Protein AF-A0A3B1CSP4-F1 (afdb_monomer_lite)

Organism: NCBI:txid652676

Sequence (78 aa):
GYLAWGIVPTTGAIQNERLEVLKERLLGRLNDLSSRIPEDLITKHSILTPSCGAGSRTEEEAKKVFSFLKSLGETMKQ

Structure (mmCIF, N/CA/C/O backbone):
data_AF-A0A3B1CSP4-F1
#
_entry.id   AF-A0A3B1CSP4-F1
#
loop_
_atom_site.group_PDB
_atom_site.id
_atom_site.type_symbol
_atom_site.label_atom_id
_atom_site.label_alt_id
_atom_site.label_comp_id
_atom_site.label_asym_id
_atom_site.label_entity_id
_atom_site.label_seq_id
_atom_site.pdbx_PDB_ins_code
_atom_site.Cartn_x
_atom_site.Cartn_y
_atom_site.Cartn_z
_atom_site.occupancy
_atom_site.B_iso_or_equiv
_atom_site.auth_seq_id
_atom_site.auth_comp_id
_atom_site.auth_asym_id
_atom_site.auth_atom_id
_atom_site.pdbx_PDB_model_num
ATOM 1 N N . GLY A 1 1 ? 5.910 11.744 -13.000 1.00 91.12 1 GLY A N 1
ATOM 2 C CA . GLY A 1 1 ? 4.783 11.637 -12.047 1.00 91.12 1 GLY A CA 1
ATOM 3 C C . GLY A 1 1 ? 4.982 10.420 -11.166 1.00 91.12 1 GLY A C 1
ATOM 4 O O . GLY A 1 1 ? 5.983 9.742 -11.348 1.00 91.12 1 GLY A O 1
ATOM 5 N N . TYR A 1 2 ? 4.069 10.153 -10.234 1.00 95.94 2 TYR A N 1
ATOM 6 C CA . TYR A 1 2 ? 4.058 8.926 -9.425 1.00 95.94 2 TYR A CA 1
ATOM 7 C C . TYR A 1 2 ? 2.736 8.187 -9.630 1.00 95.94 2 TYR A C 1
ATOM 9 O O . TYR A 1 2 ? 1.703 8.829 -9.825 1.00 95.94 2 TYR A O 1
ATOM 17 N N . LEU A 1 3 ? 2.775 6.857 -9.573 1.00 95.62 3 LEU A N 1
ATOM 18 C CA . LEU A 1 3 ? 1.604 5.990 -9.600 1.00 95.62 3 LEU A CA 1
ATOM 19 C C . LEU A 1 3 ? 1.302 5.489 -8.184 1.00 95.62 3 LEU A C 1
ATOM 21 O O . LEU A 1 3 ? 2.144 4.859 -7.546 1.00 95.62 3 LEU A O 1
ATOM 25 N N . ALA A 1 4 ? 0.091 5.766 -7.704 1.00 96.75 4 ALA A N 1
ATOM 26 C CA . ALA A 1 4 ? -0.407 5.244 -6.438 1.00 96.75 4 ALA A CA 1
ATOM 27 C C . ALA A 1 4 ? -1.137 3.908 -6.656 1.00 96.75 4 ALA A C 1
ATOM 29 O O . ALA A 1 4 ? -2.116 3.838 -7.400 1.00 96.75 4 ALA A O 1
ATOM 30 N N . TRP A 1 5 ? -0.682 2.852 -5.987 1.00 97.06 5 TRP A N 1
ATOM 31 C CA . TRP A 1 5 ? -1.279 1.522 -6.034 1.00 97.06 5 TRP A CA 1
ATOM 32 C C . TRP A 1 5 ? -2.208 1.323 -4.841 1.00 97.06 5 TRP A C 1
ATOM 34 O O . TRP A 1 5 ? -1.756 0.937 -3.765 1.00 97.06 5 TRP A O 1
ATOM 44 N N . GLY A 1 6 ? -3.509 1.542 -5.042 1.00 97.38 6 GLY A N 1
ATOM 45 C CA . GLY A 1 6 ? -4.549 1.227 -4.056 1.00 97.38 6 GLY A CA 1
ATOM 46 C C . GLY A 1 6 ? -4.728 -0.282 -3.878 1.00 97.38 6 GLY A C 1
ATOM 47 O O . GLY A 1 6 ? -5.679 -0.856 -4.406 1.00 97.38 6 GLY A O 1
ATOM 48 N N . ILE A 1 7 ? -3.784 -0.934 -3.196 1.00 97.38 7 ILE A N 1
ATOM 49 C CA . ILE A 1 7 ? -3.636 -2.397 -3.181 1.00 97.38 7 ILE A CA 1
ATOM 50 C C . ILE A 1 7 ? -4.245 -3.055 -1.940 1.00 97.38 7 ILE A C 1
ATOM 52 O O . ILE A 1 7 ? -4.717 -4.185 -2.026 1.00 97.38 7 ILE A O 1
ATOM 56 N N . VAL A 1 8 ? -4.274 -2.357 -0.800 1.00 98.00 8 VAL A N 1
ATOM 57 C CA . VAL A 1 8 ? -4.824 -2.901 0.452 1.00 98.00 8 VAL A CA 1
ATOM 58 C C . VAL A 1 8 ? -6.287 -2.473 0.609 1.00 98.00 8 VAL A C 1
ATOM 60 O O . VAL A 1 8 ? -6.547 -1.267 0.631 1.00 98.00 8 VAL A O 1
ATOM 63 N N . PRO A 1 9 ? -7.254 -3.403 0.727 1.00 97.56 9 PRO A N 1
ATOM 64 C CA . PRO A 1 9 ? -8.665 -3.050 0.822 1.00 97.56 9 PRO A CA 1
ATOM 65 C C . PRO A 1 9 ? -8.969 -2.282 2.112 1.00 97.56 9 PRO A C 1
ATOM 67 O O . PRO A 1 9 ? -8.516 -2.646 3.192 1.00 97.56 9 PRO A O 1
ATOM 70 N N . THR A 1 10 ? -9.803 -1.250 2.005 1.00 97.31 10 THR A N 1
ATOM 71 C CA . THR A 1 10 ? -10.304 -0.457 3.145 1.00 97.31 10 THR A CA 1
ATOM 72 C C . THR A 1 10 ? -11.776 -0.723 3.458 1.00 97.31 10 THR A C 1
ATOM 74 O O . THR A 1 10 ? -12.465 0.119 4.030 1.00 97.31 10 THR A O 1
ATOM 77 N N . THR A 1 11 ? -12.279 -1.890 3.060 1.00 95.81 11 THR A N 1
ATOM 78 C CA . THR A 1 11 ? -13.611 -2.397 3.420 1.00 95.81 11 THR A CA 1
ATOM 79 C C . THR A 1 11 ? -13.473 -3.524 4.448 1.00 95.81 11 THR A C 1
ATOM 81 O O . THR A 1 11 ? -12.358 -3.912 4.795 1.00 95.81 11 THR A O 1
ATOM 84 N N . GLY A 1 12 ? -14.588 -4.104 4.911 1.00 93.31 12 GLY A N 1
ATOM 85 C CA . GLY A 1 12 ? -14.559 -5.278 5.803 1.00 93.31 12 GLY A CA 1
ATOM 86 C C . GLY A 1 12 ? -13.836 -6.496 5.204 1.00 93.31 12 GLY A C 1
ATOM 87 O O . GLY A 1 12 ? -13.464 -7.414 5.929 1.00 93.31 12 GLY A O 1
ATOM 88 N N . ALA A 1 13 ? -13.548 -6.483 3.895 1.00 96.06 13 ALA A N 1
ATOM 89 C CA . ALA A 1 13 ? -12.736 -7.501 3.234 1.00 96.06 13 ALA A CA 1
ATOM 90 C C . ALA A 1 13 ? -11.336 -7.657 3.856 1.00 96.06 13 ALA A C 1
ATOM 92 O O . ALA A 1 13 ? -10.779 -8.751 3.797 1.00 96.06 13 ALA A O 1
ATOM 93 N N . ILE A 1 14 ? -10.789 -6.616 4.507 1.00 97.12 14 ILE A N 1
ATOM 94 C CA . ILE A 1 14 ? -9.477 -6.686 5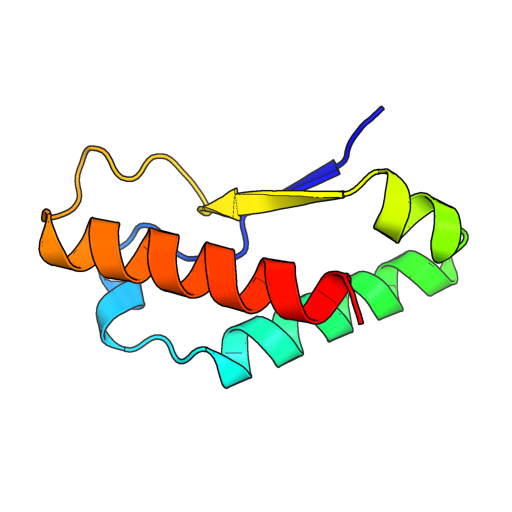.171 1.00 97.12 14 ILE A CA 1
ATOM 95 C C . ILE A 1 14 ? -9.411 -7.780 6.246 1.00 97.12 14 ILE A C 1
ATOM 97 O O . ILE A 1 14 ? -8.339 -8.329 6.499 1.00 97.12 14 ILE A O 1
ATOM 101 N N . GLN A 1 15 ? -10.539 -8.154 6.857 1.00 95.75 15 GLN A N 1
ATOM 102 C CA . GLN A 1 15 ? -10.578 -9.205 7.875 1.00 95.75 15 GLN A CA 1
ATOM 103 C C . GLN A 1 15 ? -10.152 -10.563 7.306 1.00 95.75 15 GLN A C 1
ATOM 105 O O . GLN A 1 15 ? -9.332 -11.247 7.916 1.00 95.75 15 GLN A O 1
ATOM 110 N N . ASN A 1 16 ? -10.608 -10.884 6.095 1.00 96.38 16 ASN A N 1
ATOM 111 C CA . ASN A 1 16 ? -10.333 -12.154 5.418 1.00 96.38 16 ASN A CA 1
ATOM 112 C C . ASN A 1 16 ? -9.161 -12.078 4.427 1.00 96.38 16 ASN A C 1
ATOM 114 O O . ASN A 1 16 ? -8.780 -13.085 3.835 1.00 96.38 16 ASN A O 1
ATOM 118 N N . GLU A 1 17 ? -8.596 -10.888 4.225 1.00 97.69 17 GLU A N 1
ATOM 119 C CA . GLU A 1 17 ? -7.471 -10.688 3.317 1.00 97.69 17 GLU A CA 1
ATOM 120 C C . GLU A 1 17 ? -6.176 -11.282 3.894 1.00 97.69 17 GLU A C 1
ATOM 122 O O . GLU A 1 17 ? -5.935 -11.244 5.110 1.00 97.69 17 GLU A O 1
ATOM 127 N N . ARG A 1 18 ? -5.329 -11.803 2.998 1.00 97.69 18 ARG A N 1
ATOM 128 C CA . ARG A 1 18 ? -4.027 -12.407 3.321 1.00 97.69 18 ARG A CA 1
ATOM 129 C C . ARG A 1 18 ? -2.903 -11.656 2.622 1.00 97.69 18 ARG A C 1
ATOM 131 O O . ARG A 1 18 ? -3.044 -11.259 1.465 1.00 97.69 18 ARG A O 1
ATOM 138 N N . LEU A 1 19 ? -1.776 -11.498 3.309 1.00 97.50 19 LEU A N 1
ATOM 139 C CA . LEU A 1 19 ? -0.640 -10.732 2.802 1.00 97.50 19 LEU A CA 1
ATOM 140 C C . LEU A 1 19 ? -0.080 -11.330 1.502 1.00 97.50 19 LEU A C 1
ATOM 142 O O . LEU A 1 19 ? 0.241 -10.600 0.569 1.00 97.50 19 LEU A O 1
ATOM 146 N N . GLU A 1 20 ? -0.026 -12.654 1.418 1.00 97.31 20 GLU A N 1
ATOM 147 C CA . GLU A 1 20 ? 0.508 -13.411 0.286 1.00 97.31 20 GLU A CA 1
ATOM 148 C C . GLU A 1 20 ? -0.319 -13.166 -0.978 1.00 97.31 20 GLU A C 1
ATOM 150 O O . GLU A 1 20 ? 0.233 -12.894 -2.041 1.00 97.31 20 GLU A O 1
ATOM 155 N N . VAL A 1 21 ? -1.648 -13.148 -0.843 1.00 97.62 21 VAL A N 1
ATOM 156 C CA . VAL A 1 21 ? -2.567 -12.871 -1.957 1.00 97.62 21 VAL A CA 1
ATOM 157 C C . VAL A 1 21 ? -2.391 -11.437 -2.459 1.00 97.62 21 VAL A C 1
ATOM 159 O O . VAL A 1 21 ? -2.403 -11.190 -3.665 1.00 97.62 21 VAL A O 1
ATOM 162 N N . LEU A 1 22 ? -2.199 -10.470 -1.556 1.00 97.62 22 LEU A N 1
ATOM 163 C CA . LEU A 1 22 ? -1.912 -9.091 -1.953 1.00 97.62 22 LEU A CA 1
ATOM 164 C C . LEU A 1 22 ? -0.550 -8.955 -2.637 1.00 97.62 22 LEU A C 1
ATOM 166 O O . LEU A 1 22 ? -0.432 -8.191 -3.594 1.00 97.62 22 LEU A O 1
ATOM 170 N N . LYS A 1 23 ? 0.457 -9.708 -2.180 1.00 97.31 23 LYS A N 1
ATOM 171 C CA . LYS A 1 23 ? 1.791 -9.744 -2.786 1.00 97.31 23 LYS A CA 1
ATOM 172 C C . LYS A 1 23 ? 1.730 -10.285 -4.213 1.00 97.31 23 LYS A C 1
ATOM 174 O O . LYS A 1 23 ? 2.242 -9.642 -5.123 1.00 97.31 23 LYS A O 1
ATOM 179 N N . GLU A 1 24 ? 1.050 -11.411 -4.421 1.00 97.31 24 GLU A N 1
ATOM 180 C CA . GLU A 1 24 ? 0.823 -11.994 -5.749 1.00 97.31 24 GLU A CA 1
ATOM 181 C C . GLU A 1 24 ? 0.095 -11.012 -6.677 1.00 97.31 24 GLU A C 1
ATOM 183 O O . GLU A 1 24 ? 0.540 -10.771 -7.799 1.00 97.31 24 GLU A O 1
ATOM 188 N N . ARG A 1 25 ? -0.979 -10.370 -6.191 1.00 96.94 25 ARG A N 1
ATOM 189 C CA . ARG A 1 25 ? -1.715 -9.347 -6.955 1.00 96.94 25 ARG A CA 1
ATOM 190 C C . ARG A 1 25 ? -0.838 -8.149 -7.318 1.00 96.94 25 ARG A C 1
ATOM 192 O O . ARG A 1 25 ? -0.954 -7.640 -8.431 1.00 96.94 25 ARG A O 1
ATOM 199 N N . LEU A 1 26 ? 0.002 -7.674 -6.398 1.00 96.19 26 LEU A N 1
ATOM 200 C CA . LEU A 1 26 ? 0.910 -6.554 -6.643 1.00 96.19 26 LEU A CA 1
ATOM 201 C C . LEU A 1 26 ? 1.943 -6.911 -7.716 1.00 96.19 26 LEU A C 1
ATOM 203 O O . LEU A 1 26 ? 2.073 -6.178 -8.692 1.00 96.19 26 LEU A O 1
ATOM 207 N N . LEU A 1 27 ? 2.632 -8.044 -7.561 1.00 94.62 27 LEU A N 1
ATOM 208 C CA . LEU A 1 27 ? 3.661 -8.494 -8.500 1.00 94.62 27 LEU A CA 1
ATOM 209 C C . LEU A 1 27 ? 3.079 -8.761 -9.891 1.00 94.62 27 LEU A C 1
ATOM 211 O O . LEU A 1 27 ? 3.668 -8.338 -10.881 1.00 94.62 27 LEU A O 1
ATOM 215 N N . GLY A 1 28 ? 1.892 -9.370 -9.971 1.00 95.69 28 GLY A N 1
ATOM 216 C CA . GLY A 1 28 ? 1.182 -9.559 -11.238 1.00 95.69 28 GLY A CA 1
ATOM 217 C C . GLY A 1 28 ? 0.916 -8.234 -11.953 1.00 95.69 28 GLY A C 1
ATOM 218 O O . GLY A 1 28 ? 1.255 -8.086 -13.121 1.00 95.69 28 GLY A O 1
ATOM 219 N N . ARG A 1 29 ? 0.414 -7.220 -11.236 1.00 95.56 29 ARG A N 1
ATOM 220 C CA . ARG A 1 29 ? 0.164 -5.888 -11.816 1.00 95.56 29 ARG A CA 1
ATOM 221 C C . ARG A 1 29 ? 1.440 -5.159 -12.238 1.00 95.56 29 ARG A C 1
ATOM 223 O O . ARG A 1 29 ? 1.426 -4.463 -13.251 1.00 95.56 29 ARG A O 1
ATOM 230 N N . LEU A 1 30 ? 2.521 -5.289 -11.466 1.00 94.12 30 LEU A N 1
ATOM 231 C CA . LEU A 1 30 ? 3.825 -4.725 -11.827 1.00 94.12 30 LEU A CA 1
ATOM 232 C C . LEU A 1 30 ? 4.358 -5.375 -13.108 1.00 94.12 30 LEU A C 1
ATOM 234 O O . LEU A 1 30 ? 4.783 -4.661 -14.011 1.00 94.12 30 LEU A O 1
ATOM 238 N N . ASN A 1 31 ? 4.260 -6.702 -13.210 1.00 94.88 31 ASN A N 1
ATOM 239 C CA . ASN A 1 31 ? 4.658 -7.464 -14.390 1.00 94.88 31 ASN A CA 1
ATOM 240 C C . ASN A 1 31 ? 3.800 -7.133 -15.626 1.00 94.88 31 ASN A C 1
ATOM 242 O O . ASN A 1 31 ? 4.313 -6.968 -16.729 1.00 94.88 31 ASN A O 1
ATOM 246 N N . ASP A 1 32 ? 2.488 -6.968 -15.454 1.00 96.38 32 ASP A N 1
ATOM 247 C CA . ASP A 1 32 ? 1.611 -6.561 -16.554 1.00 96.38 32 ASP A CA 1
ATOM 248 C C . ASP A 1 32 ? 2.001 -5.176 -17.086 1.00 96.38 32 ASP A C 1
ATOM 250 O O . ASP A 1 32 ? 2.047 -4.954 -18.300 1.00 96.38 32 ASP A O 1
ATOM 254 N N . LEU A 1 33 ? 2.320 -4.236 -16.191 1.00 95.69 33 LEU A N 1
ATOM 255 C CA . LEU A 1 33 ? 2.737 -2.890 -16.574 1.00 95.69 33 LEU A CA 1
ATOM 256 C C . LEU A 1 33 ? 4.155 -2.867 -17.168 1.00 95.69 33 LEU A C 1
ATOM 258 O O . LEU A 1 33 ? 4.410 -2.074 -18.081 1.00 95.69 33 LEU A O 1
ATOM 262 N N . SER A 1 34 ? 5.049 -3.755 -16.716 1.00 95.81 34 SER A N 1
ATOM 263 C CA . SER A 1 34 ? 6.424 -3.844 -17.222 1.00 95.81 34 SER A CA 1
ATOM 264 C C . SER A 1 34 ? 6.501 -4.291 -18.685 1.00 95.81 34 SER A C 1
ATOM 266 O O . SER A 1 34 ? 7.464 -3.978 -19.380 1.00 95.81 34 SER A O 1
ATOM 268 N N . SER A 1 35 ? 5.432 -4.904 -19.210 1.00 96.69 35 SER A N 1
ATOM 269 C CA . SER A 1 35 ? 5.295 -5.195 -20.645 1.00 96.69 35 SER A CA 1
ATOM 270 C C . SER A 1 35 ? 5.238 -3.943 -21.536 1.00 96.69 35 SER A C 1
ATOM 272 O O . SER A 1 35 ? 5.406 -4.043 -22.752 1.00 96.69 35 SER A O 1
ATOM 274 N N . ARG A 1 36 ? 4.979 -2.759 -20.957 1.00 97.06 36 ARG A N 1
ATOM 275 C CA . ARG A 1 36 ? 4.808 -1.487 -21.687 1.00 97.06 36 ARG A CA 1
ATOM 276 C C . ARG A 1 36 ? 5.689 -0.354 -21.173 1.00 97.06 36 ARG A C 1
ATOM 278 O O . ARG A 1 36 ? 5.881 0.627 -21.886 1.00 97.06 36 ARG A O 1
ATOM 285 N N . ILE A 1 37 ? 6.172 -0.450 -19.938 1.00 96.12 37 ILE A N 1
ATOM 286 C CA . ILE A 1 37 ? 6.942 0.593 -19.259 1.00 96.12 37 ILE A CA 1
ATOM 287 C C . ILE A 1 37 ? 8.170 -0.063 -18.615 1.00 96.12 37 ILE A C 1
ATOM 289 O O . ILE A 1 37 ? 8.015 -1.118 -18.013 1.00 96.12 37 ILE A O 1
ATOM 293 N N . PRO A 1 38 ? 9.375 0.534 -18.684 1.00 95.56 38 PRO A N 1
AT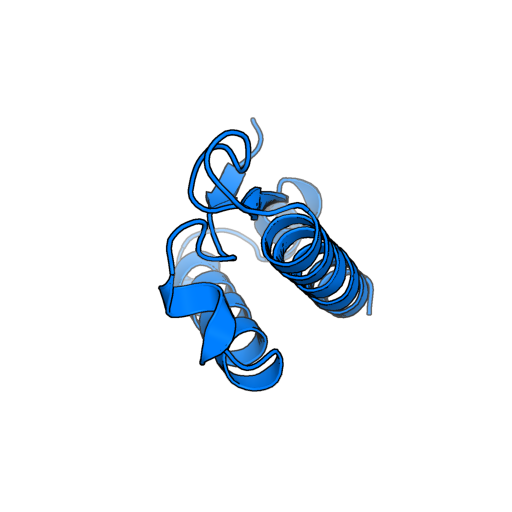OM 294 C CA . PRO A 1 38 ? 10.548 -0.013 -18.007 1.00 95.56 38 PRO A CA 1
ATOM 295 C C . PRO A 1 38 ? 10.297 -0.276 -16.517 1.00 95.56 38 PRO A C 1
ATOM 297 O O . PRO A 1 38 ? 9.773 0.581 -15.802 1.00 95.56 38 PRO A O 1
ATOM 300 N N . GLU A 1 39 ? 10.682 -1.459 -16.046 1.00 92.50 39 GLU A N 1
ATOM 301 C CA . GLU A 1 39 ? 10.446 -1.904 -14.669 1.00 92.50 39 GLU A CA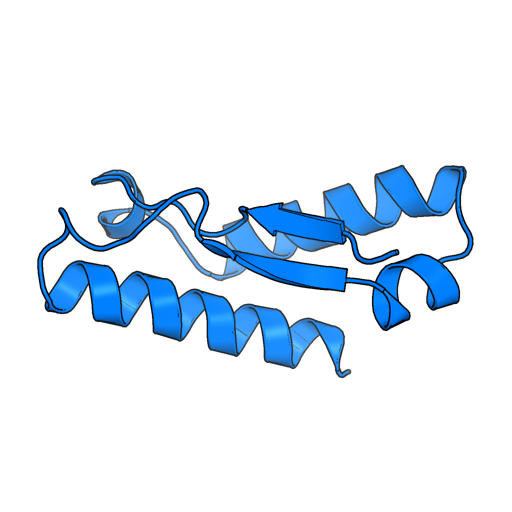 1
ATOM 302 C C . GLU A 1 39 ? 11.095 -0.981 -13.628 1.00 92.50 39 GLU A C 1
ATOM 304 O O . GLU A 1 39 ? 10.498 -0.671 -12.593 1.00 92.50 39 GLU A O 1
ATOM 309 N N . ASP A 1 40 ? 12.290 -0.470 -13.924 1.00 92.88 40 ASP A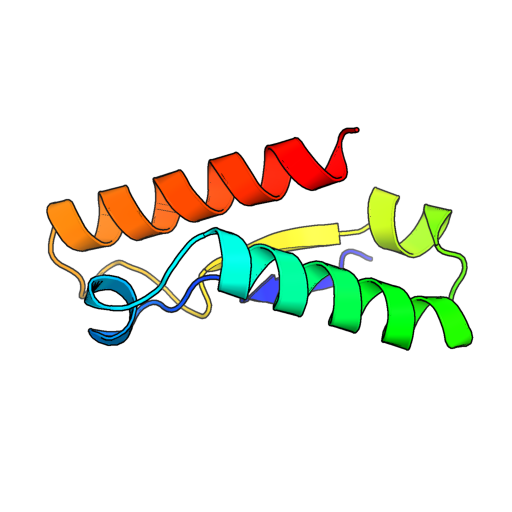 N 1
ATOM 310 C CA . ASP A 1 40 ? 12.999 0.460 -13.051 1.00 92.88 40 ASP A CA 1
ATOM 311 C C . ASP A 1 40 ? 12.249 1.796 -12.909 1.00 92.88 40 ASP A C 1
ATOM 313 O O . ASP A 1 40 ? 12.239 2.397 -11.835 1.00 92.88 40 ASP A O 1
ATOM 317 N N . LEU A 1 41 ? 11.572 2.246 -13.970 1.00 94.75 41 LEU A N 1
ATOM 318 C CA . LEU A 1 41 ? 10.736 3.439 -13.932 1.00 94.75 41 LEU A CA 1
ATOM 319 C C . LEU A 1 41 ? 9.476 3.188 -13.099 1.00 94.75 41 LEU A C 1
ATOM 321 O O . LEU A 1 41 ? 9.115 4.033 -12.282 1.00 94.75 41 LEU A O 1
ATOM 325 N N . ILE A 1 42 ? 8.828 2.030 -13.264 1.00 94.25 42 ILE A N 1
ATOM 326 C CA . ILE A 1 42 ? 7.644 1.661 -12.476 1.00 94.25 42 ILE A CA 1
ATOM 327 C C . ILE A 1 42 ? 8.001 1.635 -10.990 1.00 94.25 42 ILE A C 1
ATOM 329 O O . ILE A 1 42 ? 7.354 2.313 -10.193 1.00 94.25 42 ILE A O 1
ATOM 333 N N . THR A 1 43 ? 9.039 0.892 -10.610 1.00 91.00 43 THR A N 1
ATOM 334 C CA . THR A 1 43 ? 9.441 0.713 -9.207 1.00 91.00 43 THR A CA 1
ATOM 335 C C . THR A 1 43 ? 9.848 2.033 -8.549 1.00 91.00 43 THR A C 1
ATOM 337 O O . THR A 1 43 ? 9.341 2.350 -7.472 1.00 91.00 43 THR A O 1
ATOM 340 N N . LYS A 1 44 ? 10.666 2.866 -9.214 1.00 93.56 44 LYS A N 1
ATOM 341 C CA . LYS A 1 44 ? 11.096 4.183 -8.693 1.00 93.56 44 LYS A CA 1
ATOM 342 C C . LYS A 1 44 ? 9.955 5.193 -8.557 1.00 93.56 44 LYS A C 1
ATOM 344 O O . LYS A 1 44 ? 10.037 6.095 -7.726 1.00 93.56 44 LYS A O 1
ATOM 349 N N . HIS A 1 45 ? 8.901 5.059 -9.362 1.00 95.56 45 HIS A N 1
ATOM 350 C CA . HIS A 1 45 ? 7.772 5.992 -9.394 1.00 95.56 45 HIS A CA 1
ATOM 351 C C . HIS A 1 45 ? 6.475 5.403 -8.827 1.00 95.56 45 HIS A C 1
ATOM 353 O O . HIS A 1 45 ? 5.388 5.890 -9.139 1.00 95.56 45 HIS A O 1
ATOM 359 N N . SER A 1 46 ? 6.572 4.392 -7.964 1.00 95.62 46 SER A N 1
ATOM 360 C CA . SER A 1 46 ? 5.423 3.754 -7.320 1.00 95.62 46 SER A CA 1
ATOM 361 C C . SER A 1 46 ? 5.266 4.161 -5.859 1.00 95.62 46 SER A C 1
ATOM 363 O O . SER A 1 46 ? 6.231 4.227 -5.104 1.00 95.62 46 SER A O 1
ATOM 365 N N . ILE A 1 47 ? 4.021 4.372 -5.441 1.00 95.81 47 ILE A N 1
ATOM 366 C CA . ILE A 1 47 ? 3.636 4.553 -4.041 1.00 95.81 47 ILE A CA 1
ATOM 367 C C . ILE A 1 47 ? 2.552 3.526 -3.737 1.00 95.81 47 ILE A C 1
ATOM 369 O O . ILE A 1 47 ? 1.535 3.486 -4.422 1.00 95.81 47 ILE A O 1
ATOM 373 N N . LEU A 1 48 ? 2.739 2.689 -2.720 1.00 96.88 48 LEU A N 1
ATOM 374 C CA . LEU A 1 48 ? 1.665 1.8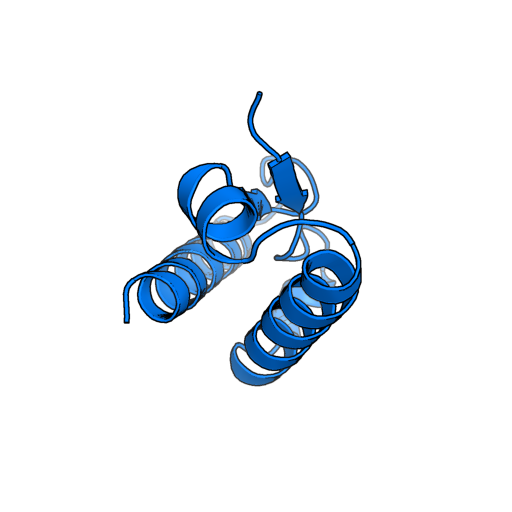11 -2.262 1.00 96.88 48 LEU A CA 1
ATOM 375 C C . LEU A 1 48 ? 0.713 2.597 -1.363 1.00 96.88 48 LEU A C 1
ATOM 377 O O . LEU A 1 48 ? 1.149 3.281 -0.437 1.00 96.88 48 LEU A O 1
ATOM 381 N N . THR A 1 49 ? -0.589 2.461 -1.601 1.00 97.81 49 THR A N 1
ATOM 382 C CA . THR A 1 49 ? -1.631 3.075 -0.777 1.00 97.81 49 THR A CA 1
ATOM 383 C C . THR A 1 49 ? -2.711 2.055 -0.416 1.00 97.81 49 THR A C 1
ATOM 385 O O . THR A 1 49 ? -2.863 1.020 -1.076 1.00 97.81 49 THR A O 1
ATOM 388 N N . PRO A 1 50 ? -3.526 2.327 0.611 1.00 98.00 50 PRO A N 1
ATOM 389 C CA . PRO A 1 50 ? -4.806 1.650 0.739 1.00 98.00 50 PRO A CA 1
ATOM 390 C C . PRO A 1 50 ? -5.712 1.981 -0.464 1.00 98.00 50 PRO A C 1
ATOM 392 O O . PRO A 1 50 ? -5.480 2.955 -1.185 1.00 98.00 50 PRO A O 1
ATOM 395 N N . SER A 1 51 ? -6.748 1.173 -0.694 1.00 97.19 51 SER A N 1
ATOM 396 C CA . SER A 1 51 ? -7.692 1.350 -1.807 1.00 97.19 51 SER A CA 1
ATOM 397 C C . SER A 1 51 ? -8.525 2.633 -1.705 1.00 97.19 51 SER A C 1
ATOM 399 O O . SER A 1 51 ? -9.000 3.138 -2.715 1.00 97.19 51 SER A O 1
ATOM 401 N N . CYS A 1 52 ? -8.739 3.134 -0.486 1.00 96.50 52 CYS A N 1
ATOM 402 C CA . CYS A 1 52 ? -9.399 4.403 -0.173 1.00 96.50 52 CYS A CA 1
ATOM 403 C C . CYS A 1 52 ? -8.934 4.875 1.224 1.00 96.50 52 CYS A C 1
ATOM 405 O O . CYS A 1 52 ? -7.949 4.369 1.755 1.00 96.50 52 CYS A O 1
ATOM 407 N N . GLY A 1 53 ? -9.610 5.835 1.855 1.00 94.31 53 GLY A N 1
ATOM 408 C CA . GLY A 1 53 ? -9.342 6.200 3.248 1.00 94.31 53 GLY A CA 1
ATOM 409 C C . GLY A 1 53 ? -9.720 5.089 4.240 1.00 94.31 53 GLY A C 1
ATOM 410 O O . GLY A 1 53 ? -10.705 4.378 4.048 1.00 94.31 53 GLY A O 1
ATOM 411 N N . ALA A 1 54 ? -8.971 4.977 5.341 1.00 95.75 54 ALA A N 1
ATOM 412 C CA . ALA A 1 54 ? -9.262 4.055 6.448 1.00 95.75 54 ALA A CA 1
ATOM 413 C C . ALA A 1 54 ? -10.078 4.701 7.589 1.00 95.75 54 ALA A C 1
ATOM 415 O O . ALA A 1 54 ? -10.309 4.068 8.611 1.00 95.75 54 ALA A O 1
ATOM 416 N N . GLY A 1 55 ? -10.536 5.950 7.429 1.00 94.88 55 GLY A N 1
ATOM 417 C CA . GLY A 1 55 ? -11.193 6.715 8.501 1.00 94.88 55 GLY A CA 1
ATOM 418 C C . GLY A 1 55 ? -12.541 6.158 8.976 1.00 94.88 55 GLY A C 1
ATOM 419 O O . GLY A 1 55 ? -12.996 6.514 10.053 1.00 94.88 55 GLY A O 1
ATOM 420 N N . SER A 1 56 ? -13.175 5.278 8.195 1.00 93.56 56 SER A N 1
ATOM 421 C CA . SER A 1 56 ? -14.425 4.594 8.562 1.00 93.56 56 SER A CA 1
ATOM 422 C C . SER A 1 56 ? -14.213 3.177 9.108 1.00 93.56 56 SER A C 1
ATOM 424 O O . SER A 1 56 ? -15.182 2.432 9.249 1.00 93.56 56 SER A O 1
ATOM 426 N N . ARG A 1 57 ? -12.958 2.751 9.300 1.00 96.12 57 ARG A N 1
ATOM 427 C CA . ARG A 1 57 ? -12.600 1.427 9.830 1.00 96.12 57 ARG A CA 1
ATOM 428 C C . ARG A 1 57 ? -12.450 1.474 11.347 1.00 96.12 57 ARG A C 1
ATOM 430 O O . ARG A 1 57 ? -12.258 2.544 11.920 1.00 96.12 57 ARG A O 1
ATOM 437 N N . THR A 1 58 ? -12.497 0.310 11.990 1.00 97.56 58 THR A N 1
ATOM 438 C CA . THR A 1 58 ? -12.060 0.210 13.390 1.00 97.56 58 THR A CA 1
ATOM 439 C C . THR A 1 58 ? -10.547 0.429 13.490 1.00 97.56 58 THR A C 1
ATOM 441 O O . THR A 1 58 ? -9.817 0.288 12.506 1.00 97.56 58 THR A O 1
ATOM 444 N N . GLU A 1 59 ? -10.045 0.752 14.683 1.00 97.75 59 GLU A N 1
ATOM 445 C CA . GLU A 1 59 ? -8.600 0.897 14.903 1.00 97.75 59 GLU A CA 1
ATOM 446 C C . GLU A 1 59 ? -7.837 -0.398 14.573 1.00 97.75 59 GLU A C 1
ATOM 448 O O . GLU A 1 59 ? -6.752 -0.354 13.996 1.00 97.75 59 GLU A O 1
ATOM 453 N N . GLU A 1 60 ? -8.416 -1.557 14.889 1.00 97.62 60 GLU A N 1
ATOM 454 C CA . GLU A 1 60 ? -7.839 -2.867 14.580 1.00 97.62 60 GLU A CA 1
ATOM 455 C C . GLU A 1 60 ? -7.753 -3.111 13.068 1.00 97.62 60 GLU A C 1
ATOM 457 O O . GLU A 1 60 ? -6.695 -3.473 12.548 1.00 97.62 60 GLU A O 1
ATOM 462 N N . GLU A 1 61 ? -8.839 -2.843 12.341 1.00 97.81 61 GLU A N 1
ATOM 463 C CA . GLU A 1 61 ? -8.859 -2.942 10.883 1.00 97.81 61 GLU A CA 1
ATOM 464 C C . GLU A 1 61 ? -7.858 -1.972 10.250 1.00 97.81 61 GLU A C 1
ATOM 466 O O . GLU A 1 61 ? -7.103 -2.363 9.361 1.00 97.81 61 GLU A O 1
ATOM 471 N N . ALA A 1 62 ? -7.792 -0.728 10.733 1.00 98.00 62 ALA A N 1
ATOM 472 C CA . ALA A 1 62 ? -6.830 0.259 10.259 1.00 98.00 62 ALA A CA 1
ATOM 473 C C . ALA A 1 62 ? -5.383 -0.201 10.505 1.00 98.00 62 ALA A C 1
ATOM 475 O O . ALA A 1 62 ? -4.562 -0.155 9.588 1.00 98.00 62 ALA A O 1
ATOM 476 N N . LYS A 1 63 ? -5.067 -0.719 11.700 1.00 98.19 63 LYS A N 1
ATOM 477 C CA . LYS A 1 63 ? -3.750 -1.305 12.004 1.00 98.19 63 LYS A CA 1
ATOM 478 C C . LYS A 1 63 ? -3.401 -2.431 11.035 1.00 98.19 63 LYS A C 1
ATOM 480 O O . LYS A 1 63 ? -2.276 -2.457 10.540 1.00 98.19 63 LYS A O 1
ATOM 485 N N . LYS A 1 64 ? -4.354 -3.317 10.721 1.00 98.06 64 LYS A N 1
ATOM 486 C CA . LYS A 1 64 ? -4.153 -4.398 9.744 1.00 98.06 64 LYS A CA 1
ATOM 487 C C . LYS A 1 64 ? -3.913 -3.862 8.328 1.00 98.06 64 LYS A C 1
ATOM 489 O O . LYS A 1 64 ? -3.006 -4.334 7.649 1.00 98.06 64 LYS A O 1
ATOM 494 N N . VAL A 1 65 ? -4.662 -2.843 7.893 1.00 98.44 65 VAL A N 1
ATOM 495 C CA . VAL A 1 65 ? -4.443 -2.177 6.595 1.00 98.44 65 VAL A CA 1
ATOM 496 C C . VAL A 1 65 ? -3.009 -1.649 6.489 1.00 98.44 65 VAL A C 1
ATOM 498 O O . VAL A 1 65 ? -2.306 -1.937 5.520 1.00 98.44 65 VAL A O 1
ATOM 501 N N . PHE A 1 66 ? -2.553 -0.887 7.484 1.00 98.00 66 PHE A N 1
ATOM 502 C CA . PHE A 1 66 ? -1.231 -0.261 7.432 1.00 98.00 66 PHE A CA 1
ATOM 503 C C . PHE A 1 66 ? -0.084 -1.246 7.687 1.00 98.00 66 PHE A C 1
ATOM 505 O O . PHE A 1 66 ? 0.997 -1.059 7.126 1.00 98.00 66 PHE A O 1
ATOM 512 N N . SER A 1 67 ? -0.299 -2.317 8.460 1.00 98.12 67 SER A N 1
ATOM 513 C CA . SER A 1 67 ? 0.703 -3.379 8.608 1.00 98.12 67 SER A CA 1
ATOM 514 C C . SER A 1 67 ? 0.913 -4.129 7.293 1.00 98.12 67 SER A C 1
ATOM 516 O O . SER A 1 67 ? 2.055 -4.306 6.876 1.00 98.12 67 SER A O 1
ATOM 518 N N . PHE A 1 68 ? -0.167 -4.465 6.579 1.00 98.31 68 PHE A N 1
ATOM 519 C CA . PHE A 1 68 ? -0.082 -5.085 5.255 1.00 98.31 68 PHE A CA 1
ATOM 520 C C . PHE A 1 68 ? 0.613 -4.161 4.256 1.00 98.31 68 PHE A C 1
ATOM 522 O O . PHE A 1 68 ? 1.490 -4.603 3.517 1.00 98.31 68 PHE A O 1
ATOM 529 N N . LEU A 1 69 ? 0.285 -2.866 4.274 1.00 97.75 69 LEU A N 1
ATOM 530 C CA . LEU A 1 69 ? 0.932 -1.883 3.408 1.00 97.75 69 LEU A CA 1
ATOM 531 C C . LEU A 1 69 ? 2.448 -1.812 3.646 1.00 97.75 69 LEU A C 1
ATOM 533 O O . LEU A 1 69 ? 3.220 -1.794 2.686 1.00 97.75 69 LEU A O 1
ATOM 537 N N . LYS A 1 70 ? 2.877 -1.818 4.916 1.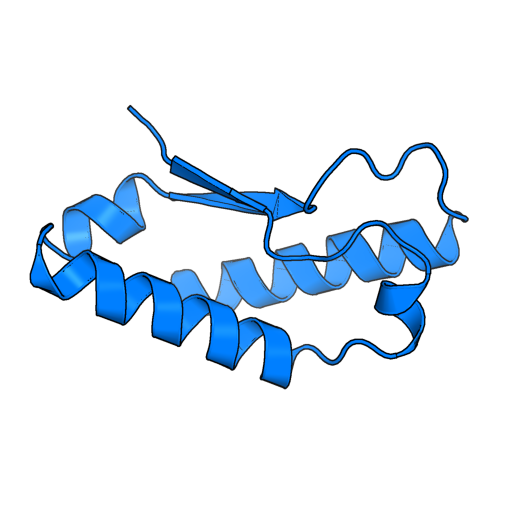00 97.62 70 LYS A N 1
ATOM 538 C CA . LYS A 1 70 ? 4.296 -1.841 5.291 1.00 97.62 70 LYS A CA 1
ATOM 539 C C . LYS A 1 70 ? 4.993 -3.093 4.754 1.00 97.62 70 LYS A C 1
ATOM 541 O O . LYS A 1 70 ? 6.014 -2.966 4.083 1.00 97.62 70 LYS A O 1
ATOM 546 N N . SER A 1 71 ? 4.427 -4.276 4.994 1.00 97.31 71 SER A N 1
ATOM 547 C CA . SER A 1 71 ? 5.017 -5.547 4.556 1.00 97.31 71 SER A CA 1
ATOM 548 C C . SER A 1 71 ? 5.090 -5.682 3.029 1.00 97.31 71 SER A C 1
ATOM 550 O O . SER A 1 71 ? 6.066 -6.205 2.492 1.00 97.31 71 SER A O 1
ATOM 552 N N . LEU A 1 72 ? 4.097 -5.162 2.300 1.00 96.50 72 LEU A N 1
ATOM 553 C CA . LEU A 1 72 ? 4.154 -5.090 0.836 1.00 96.50 72 LEU A CA 1
ATOM 554 C C . LEU A 1 72 ? 5.254 -4.130 0.361 1.00 96.50 72 LEU A C 1
ATOM 556 O O . LEU A 1 72 ? 5.993 -4.453 -0.565 1.00 96.50 72 LEU A O 1
ATOM 560 N N . GLY A 1 73 ? 5.409 -2.977 1.016 1.00 94.25 73 GLY A N 1
ATOM 561 C CA . GLY A 1 73 ? 6.471 -2.022 0.695 1.00 94.25 73 GLY A CA 1
ATOM 562 C C . GLY A 1 73 ? 7.879 -2.580 0.930 1.00 94.25 73 GLY A C 1
ATOM 563 O O . GLY A 1 73 ? 8.798 -2.252 0.187 1.00 94.25 73 GLY A O 1
ATOM 564 N N . GLU A 1 74 ? 8.057 -3.446 1.929 1.00 92.56 74 GLU A N 1
ATOM 565 C CA . GLU A 1 74 ? 9.321 -4.157 2.176 1.00 92.56 74 GLU A CA 1
ATOM 566 C C . GLU A 1 74 ? 9.650 -5.161 1.063 1.00 92.56 74 GLU A C 1
ATOM 568 O O . GLU A 1 74 ? 10.817 -5.307 0.714 1.00 92.56 74 GLU A O 1
ATOM 573 N N . THR A 1 75 ? 8.637 -5.781 0.446 1.00 86.50 75 THR A N 1
ATOM 574 C CA . THR A 1 75 ? 8.832 -6.669 -0.715 1.00 86.50 75 THR A CA 1
ATOM 575 C C . THR A 1 75 ? 9.390 -5.918 -1.926 1.00 86.50 75 THR A C 1
ATOM 577 O O . THR A 1 75 ? 10.189 -6.479 -2.658 1.00 86.50 75 THR A O 1
ATOM 580 N N . MET A 1 76 ? 8.988 -4.663 -2.149 1.00 82.12 76 MET A N 1
ATOM 581 C CA . MET A 1 76 ? 9.430 -3.882 -3.318 1.00 82.12 76 MET A CA 1
ATOM 582 C C . MET A 1 76 ? 10.855 -3.322 -3.200 1.00 82.12 76 MET A C 1
ATOM 584 O O . MET A 1 76 ? 11.366 -2.758 -4.162 1.00 82.12 76 MET A O 1
ATOM 588 N N . LYS A 1 77 ? 11.462 -3.387 -2.010 1.00 75.88 77 LYS A N 1
ATOM 589 C CA . LYS A 1 77 ? 12.822 -2.883 -1.753 1.00 75.88 77 LYS A CA 1
ATOM 590 C C . LYS A 1 77 ? 13.903 -3.954 -1.914 1.00 75.88 77 LYS A C 1
ATOM 592 O O . LYS A 1 77 ? 15.079 -3.613 -1.807 1.00 75.88 77 LYS A O 1
ATOM 597 N N . GLN A 1 78 ? 13.498 -5.214 -2.067 1.00 55.62 78 GLN A N 1
ATOM 598 C CA . GLN A 1 78 ? 14.374 -6.361 -2.313 1.00 55.62 78 GLN A CA 1
ATOM 599 C C . GLN A 1 78 ? 14.593 -6.518 -3.813 1.00 55.62 78 GLN A C 1
ATOM 601 O O . GLN A 1 78 ? 15.737 -6.858 -4.178 1.00 55.62 78 GLN A O 1
#

Secondary structure (DSSP, 8-state):
--EEEEEE--SGGGGT--HHHHHHHHHHHHHHHHTTS-HHHHHHTEEEEESS--TTS-HHHHHHHHHHHHHHHHHTT-

Foldseek 3Di:
DADEAQQQELDPCLVVDDLVVSLVVVVVVLVVCCVPDPSVCNLVRYDYDHNDDNPPPDPVSVVSRVVSSVVSNVVSVD

pLDDT: mean 95.14, std 5.64, range [55.62, 98.44]

Radius of gyration: 12.9 Å; chains: 1; bounding box: 29×25×37 Å